Protein AF-A0A399IM50-F1 (afdb_monomer_lite)

Sequence (84 aa):
MRTLKYDLFPESYGSEGRFASREGTVADLIIDTGVLLNSDFDKVIPKLNILNKILLHGDYLRAGEWESFEITQKEYEELVRYLC

pLDDT: mean 78.97, std 12.5, range [48.0, 93.88]

Structure (mmCIF, N/CA/C/O backbone):
data_AF-A0A399IM50-F1
#
_entry.id   AF-A0A399IM50-F1
#
loop_
_atom_site.group_PDB
_atom_site.id
_atom_site.type_symbol
_atom_site.label_atom_id
_atom_site.label_alt_id
_atom_site.label_comp_id
_atom_site.label_asym_id
_atom_site.label_entity_id
_atom_site.label_seq_id
_atom_site.pdbx_PDB_ins_code
_atom_site.Cartn_x
_atom_site.Cartn_y
_atom_site.Cartn_z
_atom_site.occupancy
_atom_site.B_iso_or_equiv
_atom_site.auth_seq_id
_atom_site.auth_comp_id
_atom_site.auth_asym_id
_atom_site.auth_atom_id
_atom_site.pdbx_PDB_model_num
ATOM 1 N N . MET A 1 1 ? -3.930 11.205 3.375 1.00 77.62 1 MET A N 1
ATOM 2 C CA . MET A 1 1 ? -2.913 10.185 3.021 1.00 77.62 1 MET A CA 1
ATOM 3 C C . MET A 1 1 ? -1.567 10.866 2.773 1.00 77.62 1 MET A C 1
ATOM 5 O O . MET A 1 1 ? -1.564 11.928 2.161 1.00 77.62 1 MET A O 1
ATOM 9 N N . ARG A 1 2 ? -0.452 10.328 3.292 1.00 83.06 2 ARG A N 1
ATOM 10 C CA . ARG A 1 2 ? 0.894 10.927 3.145 1.00 83.06 2 ARG A CA 1
ATOM 11 C C . ARG A 1 2 ? 1.542 10.640 1.787 1.00 83.06 2 ARG A C 1
ATOM 13 O O . ARG A 1 2 ? 1.181 9.662 1.132 1.00 83.06 2 ARG A O 1
ATOM 20 N N . THR A 1 3 ? 2.536 11.452 1.440 1.00 86.38 3 THR A N 1
ATOM 21 C CA . THR A 1 3 ? 3.418 11.260 0.282 1.00 86.38 3 THR A CA 1
ATOM 22 C C . THR A 1 3 ? 4.703 10.552 0.706 1.00 86.38 3 THR A C 1
ATOM 24 O O . THR A 1 3 ? 5.198 10.761 1.813 1.00 86.38 3 THR A O 1
ATOM 27 N N . LEU A 1 4 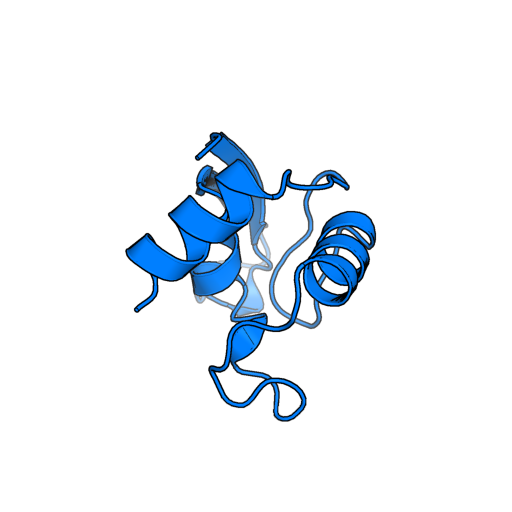? 5.228 9.710 -0.172 1.00 85.19 4 LEU A N 1
ATOM 28 C CA . LEU A 1 4 ? 6.368 8.832 0.025 1.00 85.19 4 LEU A CA 1
ATOM 29 C C . LEU A 1 4 ? 7.277 8.911 -1.194 1.00 85.19 4 LEU A C 1
ATOM 31 O O . LEU A 1 4 ? 6.806 9.119 -2.312 1.00 85.19 4 LEU A O 1
ATOM 35 N N . LYS A 1 5 ? 8.569 8.692 -0.967 1.00 84.00 5 LYS A N 1
ATOM 36 C CA . LYS A 1 5 ? 9.539 8.446 -2.031 1.00 84.00 5 LYS A CA 1
ATOM 37 C C . LYS A 1 5 ? 9.854 6.960 -2.061 1.00 84.00 5 LYS A C 1
ATOM 39 O O . LYS A 1 5 ? 10.113 6.379 -1.010 1.00 84.00 5 LYS A O 1
ATOM 44 N N . TYR A 1 6 ? 9.789 6.365 -3.240 1.00 83.44 6 TY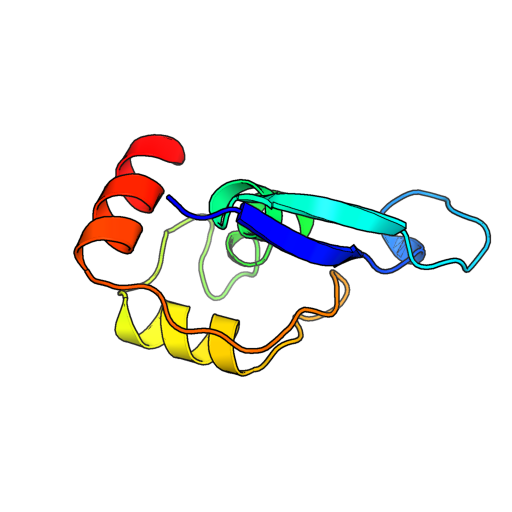R A N 1
ATOM 45 C CA . TYR A 1 6 ? 10.040 4.943 -3.440 1.00 83.44 6 TYR A CA 1
ATOM 46 C C . TYR A 1 6 ? 10.689 4.700 -4.796 1.00 83.44 6 TYR A C 1
ATOM 48 O O . TYR A 1 6 ? 10.499 5.473 -5.738 1.00 83.44 6 TYR A O 1
ATOM 56 N N . ASP A 1 7 ? 11.453 3.620 -4.883 1.00 79.06 7 ASP A N 1
ATOM 57 C CA . ASP A 1 7 ? 12.174 3.222 -6.081 1.00 79.06 7 ASP A CA 1
ATOM 58 C C . ASP A 1 7 ? 11.508 1.992 -6.691 1.00 79.06 7 ASP A C 1
ATOM 60 O O . ASP A 1 7 ? 11.289 0.984 -6.024 1.00 79.06 7 ASP A O 1
ATOM 64 N N . LEU A 1 8 ? 11.178 2.061 -7.978 1.00 74.44 8 LEU A N 1
ATOM 65 C CA . LEU A 1 8 ? 10.616 0.930 -8.716 1.00 74.44 8 LEU A CA 1
ATOM 66 C C . LEU A 1 8 ? 11.721 0.186 -9.465 1.00 74.44 8 LEU A C 1
ATOM 68 O O . LEU A 1 8 ? 12.601 0.815 -10.067 1.00 74.44 8 LEU A O 1
ATOM 72 N N . PHE A 1 9 ? 11.655 -1.149 -9.472 1.00 66.81 9 PHE A N 1
ATOM 73 C CA . PHE A 1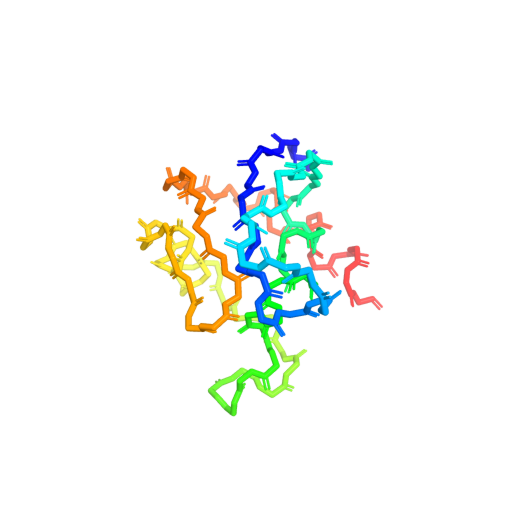 9 ? 12.613 -1.957 -10.226 1.00 66.81 9 PHE A CA 1
ATOM 74 C C . PHE A 1 9 ? 12.481 -1.705 -11.744 1.00 66.81 9 PHE A C 1
ATOM 76 O O . PHE A 1 9 ? 11.369 -1.604 -12.270 1.00 66.81 9 PHE A O 1
ATOM 83 N N . PRO A 1 10 ? 13.609 -1.645 -12.479 1.00 58.56 10 PRO A N 1
ATOM 84 C CA . PRO A 1 10 ? 13.639 -1.355 -13.917 1.00 58.56 10 PRO A CA 1
ATOM 85 C C . PRO A 1 10 ? 12.851 -2.344 -14.785 1.00 58.56 10 PRO A C 1
ATOM 87 O O . PRO A 1 10 ? 12.376 -1.978 -15.864 1.00 58.56 10 PRO A O 1
ATOM 90 N N . GLU A 1 11 ? 12.697 -3.585 -14.314 1.00 55.28 11 GLU A N 1
ATOM 91 C CA . GLU A 1 11 ? 11.989 -4.661 -15.019 1.00 55.28 11 GLU A CA 1
ATOM 92 C C . GLU A 1 11 ? 10.498 -4.354 -15.229 1.00 55.28 11 GLU A C 1
ATOM 94 O O . GLU A 1 11 ? 9.889 -4.879 -16.160 1.00 55.28 11 GLU A O 1
ATOM 99 N N . SER A 1 12 ? 9.926 -3.449 -14.430 1.00 51.16 12 SER A N 1
ATOM 100 C CA . SER A 1 12 ? 8.507 -3.097 -14.487 1.00 51.16 12 SER A CA 1
ATOM 101 C C . SER A 1 12 ? 8.153 -2.125 -15.621 1.00 51.16 12 SER A C 1
ATOM 103 O O . SER A 1 12 ? 6.970 -1.951 -15.902 1.00 51.16 12 SER A O 1
ATOM 105 N N . TYR A 1 13 ? 9.132 -1.488 -16.287 1.00 48.00 13 TYR A N 1
ATOM 106 C CA . TYR A 1 13 ? 8.846 -0.393 -17.235 1.00 48.00 13 TYR A CA 1
ATOM 107 C C . TYR A 1 13 ? 9.755 -0.282 -18.474 1.00 48.00 13 TYR A C 1
ATOM 109 O O . TYR A 1 13 ? 9.820 0.780 -19.092 1.00 48.00 13 TYR A O 1
ATOM 117 N N . GLY A 1 14 ? 10.458 -1.347 -18.876 1.00 48.62 14 GLY A N 1
ATOM 118 C CA . GLY A 1 14 ? 11.337 -1.299 -20.060 1.00 48.62 14 GLY A CA 1
ATOM 119 C C . GLY A 1 14 ? 12.505 -0.311 -19.923 1.00 48.62 14 GLY A C 1
ATOM 120 O O . GLY A 1 14 ? 13.112 0.073 -20.921 1.00 48.62 14 GLY A O 1
ATOM 121 N N . SER A 1 15 ? 12.812 0.104 -18.691 1.00 49.44 15 SER A N 1
ATOM 122 C CA . SER A 1 15 ? 13.940 0.974 -18.377 1.00 49.44 15 SER A CA 1
ATOM 123 C C . SER A 1 15 ? 15.222 0.160 -18.425 1.00 49.44 15 SER A C 1
ATOM 125 O O . SER A 1 15 ? 15.295 -0.926 -17.857 1.00 49.44 15 SER A O 1
ATOM 127 N N . GLU A 1 16 ? 16.243 0.706 -19.080 1.00 54.22 16 GLU A N 1
ATOM 128 C CA . GLU A 1 16 ? 17.582 0.139 -19.270 1.00 54.22 16 GLU A CA 1
ATOM 129 C C . GLU A 1 16 ? 18.348 -0.072 -17.939 1.00 54.22 16 GLU A C 1
ATOM 131 O O . GLU A 1 16 ? 19.363 0.569 -17.672 1.00 54.22 16 GLU A O 1
ATOM 136 N N . GLY A 1 17 ? 17.850 -0.943 -17.057 1.00 56.66 17 GLY A N 1
ATOM 137 C CA . GLY A 1 17 ? 18.517 -1.365 -15.824 1.00 56.66 17 GLY A CA 1
ATOM 138 C C . GLY A 1 17 ? 18.623 -0.308 -14.717 1.00 56.66 17 GLY A C 1
ATOM 139 O O . GLY A 1 17 ? 19.433 -0.485 -13.812 1.00 56.66 17 GLY A O 1
ATOM 140 N N . ARG A 1 18 ? 17.842 0.783 -14.755 1.00 56.53 18 ARG A N 1
ATOM 141 C CA . ARG A 1 18 ? 17.854 1.837 -13.718 1.00 56.53 18 ARG A CA 1
ATOM 142 C C . ARG A 1 18 ? 16.565 1.869 -12.900 1.00 56.53 18 ARG A C 1
ATOM 144 O O . ARG A 1 18 ? 15.479 1.875 -13.475 1.00 56.53 18 ARG A O 1
ATOM 151 N N . PHE A 1 19 ? 16.709 1.951 -11.578 1.00 65.06 19 PHE A N 1
ATOM 152 C CA . PHE A 1 19 ? 15.605 2.229 -10.661 1.00 65.06 19 PHE A CA 1
ATOM 153 C C . PHE A 1 19 ? 14.917 3.543 -11.039 1.00 65.06 19 PHE A C 1
ATOM 155 O O . PHE A 1 19 ? 15.584 4.542 -11.327 1.00 65.06 19 PHE A O 1
ATOM 162 N N . ALA A 1 20 ? 13.587 3.533 -11.069 1.00 71.00 20 ALA A N 1
ATOM 163 C CA . ALA A 1 20 ? 12.793 4.732 -11.288 1.00 71.00 20 ALA A CA 1
ATOM 164 C C . ALA A 1 20 ? 12.310 5.259 -9.935 1.00 71.00 20 ALA A C 1
ATOM 166 O O . ALA A 1 20 ? 11.372 4.709 -9.359 1.00 71.00 20 ALA A O 1
ATOM 167 N N . SER A 1 21 ? 12.944 6.325 -9.445 1.00 77.12 21 SER A N 1
ATOM 168 C CA . SER A 1 21 ? 12.506 7.010 -8.229 1.00 77.12 21 SER A CA 1
ATOM 169 C C . SER A 1 21 ? 11.209 7.769 -8.490 1.00 77.12 21 SER A C 1
ATOM 171 O O . SER A 1 21 ? 11.144 8.631 -9.374 1.00 77.12 21 SER A O 1
ATOM 173 N N . ARG A 1 22 ? 10.173 7.468 -7.709 1.00 81.94 22 ARG A N 1
ATOM 174 C CA . ARG A 1 22 ? 8.883 8.158 -7.724 1.00 81.94 22 ARG A CA 1
ATOM 175 C C . ARG A 1 22 ? 8.595 8.816 -6.386 1.00 81.94 22 ARG A C 1
ATOM 177 O O . ARG A 1 22 ? 9.075 8.400 -5.336 1.00 81.94 22 ARG A O 1
ATOM 184 N N . GLU A 1 23 ? 7.785 9.864 -6.456 1.00 86.25 23 GLU A N 1
ATOM 185 C CA . GLU A 1 23 ? 7.163 10.498 -5.303 1.00 86.25 23 GLU A CA 1
ATOM 186 C C . GLU A 1 23 ? 5.647 10.382 -5.481 1.00 86.25 23 GLU A C 1
ATOM 188 O O . GLU A 1 23 ? 5.105 10.842 -6.486 1.00 86.25 23 GLU A O 1
ATOM 193 N N . GLY A 1 24 ? 4.975 9.722 -4.542 1.00 86.56 24 GLY A N 1
ATOM 194 C CA . GLY A 1 24 ? 3.556 9.385 -4.647 1.00 86.56 24 GLY A CA 1
ATOM 195 C C . GLY A 1 24 ? 2.946 9.053 -3.292 1.00 86.56 24 GLY A C 1
ATOM 196 O O . GLY A 1 24 ? 3.627 9.046 -2.271 1.00 86.56 24 GLY A O 1
ATOM 197 N N . THR A 1 25 ? 1.644 8.814 -3.243 1.00 90.56 25 THR A N 1
ATOM 198 C CA . THR A 1 25 ? 0.959 8.411 -2.011 1.00 90.56 25 THR A CA 1
ATOM 199 C C . THR A 1 25 ? 1.149 6.922 -1.710 1.00 90.56 25 THR A C 1
ATOM 201 O O . THR A 1 25 ? 1.657 6.157 -2.527 1.00 90.56 25 THR A O 1
ATOM 204 N N . VAL A 1 26 ? 0.693 6.477 -0.535 1.00 87.62 26 VAL A N 1
ATOM 205 C CA . VAL A 1 26 ? 0.630 5.040 -0.197 1.00 87.62 26 VAL A CA 1
ATOM 206 C C . VAL A 1 26 ? -0.180 4.260 -1.244 1.00 87.62 26 VAL A C 1
ATOM 208 O O . VAL A 1 26 ? 0.158 3.122 -1.556 1.00 87.62 26 VAL A O 1
ATOM 211 N N . ALA A 1 27 ? -1.231 4.869 -1.803 1.00 87.50 27 ALA A N 1
ATOM 212 C CA . ALA A 1 27 ? -2.031 4.253 -2.855 1.00 87.50 27 ALA A CA 1
ATOM 213 C C . ALA A 1 27 ? -1.240 4.097 -4.159 1.00 87.50 27 ALA A C 1
ATOM 215 O O . ALA A 1 27 ? -1.279 3.023 -4.755 1.00 87.50 27 ALA A O 1
ATOM 216 N N . ASP A 1 28 ? -0.494 5.130 -4.561 1.00 86.94 28 ASP A N 1
ATOM 217 C CA . ASP A 1 28 ? 0.362 5.079 -5.752 1.00 86.94 28 ASP A CA 1
ATOM 218 C C . ASP A 1 28 ? 1.425 3.992 -5.609 1.00 86.94 28 ASP A C 1
ATOM 220 O O . ASP A 1 28 ? 1.589 3.181 -6.514 1.00 86.94 28 ASP A O 1
ATOM 224 N N . LEU A 1 29 ? 2.060 3.892 -4.435 1.00 86.62 29 LEU A N 1
ATOM 225 C CA . LEU A 1 29 ? 2.998 2.814 -4.128 1.00 86.62 29 LEU A CA 1
ATOM 226 C C . LEU A 1 29 ? 2.335 1.443 -4.279 1.00 86.62 29 LEU A C 1
ATOM 228 O O . LEU A 1 29 ? 2.892 0.565 -4.925 1.00 86.62 29 LEU A O 1
ATOM 232 N N . ILE A 1 30 ? 1.137 1.248 -3.726 1.00 85.31 30 ILE A N 1
ATOM 233 C CA . ILE A 1 30 ? 0.411 -0.029 -3.801 1.00 85.31 30 ILE A CA 1
ATOM 234 C C . ILE A 1 30 ? 0.050 -0.408 -5.246 1.00 85.31 30 ILE A C 1
ATOM 236 O O . ILE A 1 30 ? 0.142 -1.582 -5.613 1.00 85.31 30 ILE A O 1
ATOM 240 N N . ILE A 1 31 ? -0.358 0.570 -6.056 1.00 83.19 31 ILE A N 1
ATOM 241 C CA . ILE A 1 31 ? -0.704 0.377 -7.468 1.00 83.19 31 ILE A CA 1
ATOM 242 C C . ILE A 1 31 ? 0.555 0.077 -8.283 1.00 83.19 31 ILE A C 1
ATOM 244 O O . ILE A 1 31 ? 0.592 -0.927 -8.993 1.00 83.19 31 ILE A O 1
ATOM 248 N N . ASP A 1 32 ? 1.587 0.911 -8.149 1.00 80.88 32 ASP A N 1
ATOM 249 C CA . ASP A 1 32 ? 2.842 0.804 -8.895 1.00 80.88 32 ASP A CA 1
ATOM 250 C C . ASP A 1 32 ? 3.592 -0.490 -8.559 1.00 80.88 32 ASP A C 1
ATOM 252 O O . ASP A 1 32 ? 4.157 -1.129 -9.445 1.00 80.88 32 ASP A O 1
ATOM 256 N N . THR A 1 33 ? 3.570 -0.901 -7.288 1.00 78.62 33 THR A N 1
ATOM 257 C CA . THR A 1 33 ? 4.214 -2.143 -6.838 1.00 78.62 33 THR A CA 1
ATOM 258 C C . THR A 1 33 ? 3.354 -3.384 -7.085 1.00 78.62 33 THR A C 1
ATOM 260 O O . THR A 1 33 ? 3.813 -4.512 -6.920 1.00 78.62 33 THR A O 1
ATOM 263 N N . GLY A 1 34 ? 2.077 -3.219 -7.440 1.00 78.38 34 GLY A N 1
ATOM 264 C CA . GLY A 1 34 ? 1.162 -4.343 -7.615 1.00 78.38 34 GLY A CA 1
ATOM 265 C C . GLY A 1 34 ? 1.037 -5.230 -6.371 1.00 78.38 34 GLY A C 1
ATOM 266 O O . GLY A 1 34 ? 0.715 -6.410 -6.493 1.00 78.38 34 GLY A O 1
ATOM 267 N N . VAL A 1 35 ? 1.279 -4.693 -5.171 1.00 81.38 35 VAL A N 1
ATOM 268 C CA . VAL A 1 35 ? 1.353 -5.473 -3.923 1.00 81.38 35 VAL A CA 1
ATOM 269 C C . VAL A 1 35 ? 0.063 -6.236 -3.606 1.00 81.38 35 VAL A C 1
ATOM 271 O O . VAL A 1 35 ? 0.092 -7.304 -3.001 1.00 81.38 35 VAL A O 1
ATOM 274 N N . LEU A 1 36 ? -1.078 -5.723 -4.073 1.00 79.12 36 LEU A N 1
ATOM 275 C CA . LEU A 1 36 ? -2.390 -6.364 -3.935 1.00 79.12 36 LEU A CA 1
ATOM 276 C C . LEU A 1 36 ? -2.737 -7.313 -5.094 1.00 79.12 36 LEU A C 1
ATOM 278 O O . LEU A 1 36 ? -3.764 -7.982 -5.040 1.00 79.12 36 LEU A O 1
ATOM 282 N N . LEU A 1 37 ? -1.925 -7.366 -6.156 1.00 70.69 37 LEU A N 1
ATOM 283 C CA . LEU A 1 37 ? -2.162 -8.221 -7.326 1.00 70.69 37 LEU A CA 1
ATOM 284 C C . LEU A 1 37 ? -1.696 -9.664 -7.113 1.00 70.69 37 LEU A C 1
ATOM 286 O O . LEU A 1 37 ? -2.084 -10.538 -7.886 1.00 70.69 37 LEU A O 1
ATOM 290 N N . ASN A 1 38 ? -0.863 -9.922 -6.103 1.00 69.12 38 ASN A N 1
ATOM 291 C CA . ASN A 1 38 ? -0.448 -11.281 -5.782 1.00 69.12 38 ASN A CA 1
ATOM 292 C C . ASN A 1 38 ? -1.658 -12.120 -5.326 1.00 69.12 38 ASN A C 1
ATOM 294 O O . ASN A 1 38 ? -2.601 -11.608 -4.718 1.00 69.12 38 ASN A O 1
ATOM 298 N N . SER A 1 39 ? -1.604 -13.422 -5.603 1.00 59.59 39 SER A N 1
ATOM 299 C CA . SER A 1 39 ? -2.647 -14.412 -5.303 1.00 59.59 39 SER A CA 1
ATOM 300 C C . SER A 1 39 ? -3.059 -14.424 -3.827 1.00 59.59 39 SER A C 1
ATOM 302 O O . SER A 1 39 ? -4.188 -14.782 -3.512 1.00 59.59 39 SER A O 1
ATOM 304 N N . ASP A 1 40 ? -2.161 -14.017 -2.924 1.00 71.19 40 ASP A N 1
ATOM 305 C CA . ASP A 1 40 ? -2.434 -13.887 -1.487 1.00 71.19 40 ASP A CA 1
ATOM 306 C C . ASP A 1 40 ? -3.481 -12.812 -1.151 1.00 71.19 40 ASP A C 1
ATOM 308 O O . ASP A 1 40 ? -4.131 -12.890 -0.106 1.00 71.19 40 ASP A O 1
ATOM 312 N N . PHE A 1 41 ? -3.647 -11.809 -2.018 1.00 77.50 41 PHE A N 1
ATOM 313 C CA . PHE A 1 41 ? -4.560 -10.686 -1.803 1.00 77.50 41 PHE A CA 1
ATOM 314 C C . PHE A 1 41 ? -5.687 -10.614 -2.836 1.00 77.50 41 PHE A C 1
ATOM 316 O O . PHE A 1 41 ? -6.746 -10.105 -2.494 1.00 77.50 41 PHE A O 1
ATOM 323 N N . ASP A 1 42 ? -5.510 -11.129 -4.058 1.00 79.56 42 ASP A N 1
ATOM 324 C CA . ASP A 1 42 ? -6.546 -11.168 -5.113 1.00 79.56 42 ASP A CA 1
ATOM 325 C C . ASP A 1 42 ? -7.262 -9.812 -5.311 1.00 79.56 42 ASP A C 1
ATOM 327 O O . ASP A 1 42 ? -8.484 -9.717 -5.370 1.00 79.56 42 ASP A O 1
ATOM 331 N N . LYS A 1 43 ? -6.494 -8.714 -5.365 1.00 76.56 43 LYS A N 1
ATOM 332 C CA . LYS A 1 43 ? -6.990 -7.321 -5.451 1.00 76.56 43 LYS A CA 1
ATOM 333 C C . LYS A 1 43 ? -7.812 -6.849 -4.243 1.00 76.56 43 LYS A C 1
ATOM 335 O O . LYS A 1 43 ? -8.413 -5.777 -4.296 1.00 76.56 43 LYS A O 1
ATOM 340 N N . VAL A 1 44 ? -7.819 -7.595 -3.143 1.00 84.31 44 VAL A N 1
ATOM 341 C CA . VAL A 1 44 ? -8.450 -7.209 -1.879 1.00 84.31 44 VAL A CA 1
ATOM 342 C C . VAL A 1 44 ? -7.432 -6.508 -0.990 1.00 84.31 44 VAL A C 1
ATOM 344 O O . VAL A 1 44 ? -6.323 -6.990 -0.775 1.00 84.31 44 VAL A O 1
ATOM 347 N N . ILE A 1 45 ? -7.831 -5.374 -0.416 1.00 85.56 45 ILE A N 1
ATOM 348 C CA . ILE A 1 45 ? -7.011 -4.659 0.562 1.00 85.56 45 ILE A CA 1
ATOM 349 C C . ILE A 1 45 ? -6.990 -5.482 1.863 1.00 85.56 45 ILE A C 1
ATOM 351 O O . ILE A 1 45 ? -8.047 -5.684 2.474 1.00 85.56 45 ILE A O 1
ATOM 355 N N . PRO A 1 46 ? -5.825 -5.979 2.316 1.00 87.50 46 PRO A N 1
ATOM 356 C CA . PRO A 1 46 ? -5.745 -6.757 3.539 1.00 87.50 46 PRO A CA 1
ATOM 357 C C . PRO A 1 46 ? -5.957 -5.871 4.764 1.00 87.50 46 PRO A C 1
ATOM 359 O O . PRO A 1 46 ? -5.791 -4.655 4.721 1.00 87.50 46 PRO A O 1
ATOM 362 N N . LYS A 1 47 ? -6.257 -6.498 5.905 1.00 90.81 47 LYS A N 1
ATOM 363 C CA . LYS A 1 47 ? -6.396 -5.791 7.187 1.00 90.81 47 LYS A CA 1
ATOM 364 C C . LYS A 1 47 ? -5.147 -4.961 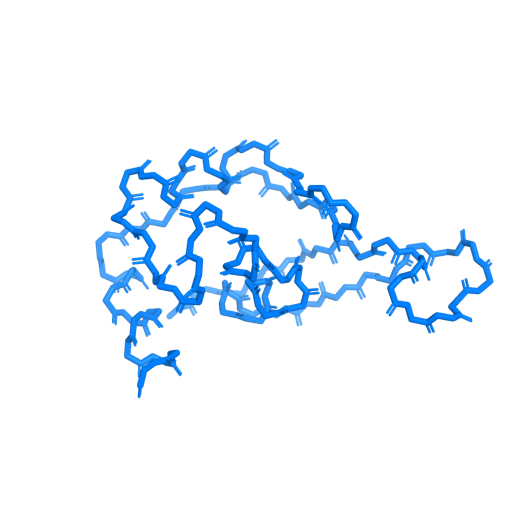7.499 1.00 90.81 47 LYS A C 1
ATOM 366 O O . LYS A 1 47 ? -4.033 -5.418 7.247 1.00 90.81 47 LYS A O 1
ATOM 371 N N . LEU A 1 48 ? -5.338 -3.827 8.177 1.00 91.06 48 LEU A N 1
ATOM 372 C CA . LEU A 1 48 ? -4.279 -2.887 8.571 1.00 91.06 48 LEU A CA 1
ATOM 373 C C . LEU A 1 48 ? -3.004 -3.561 9.104 1.00 91.06 48 LEU A C 1
ATOM 375 O O . LEU A 1 48 ? -1.919 -3.272 8.621 1.00 91.06 48 LEU A O 1
ATOM 379 N N . ASN A 1 49 ? -3.118 -4.503 10.046 1.00 90.50 49 ASN A N 1
ATOM 380 C CA . ASN A 1 49 ? -1.943 -5.181 10.611 1.00 90.50 49 ASN A CA 1
ATOM 381 C C . ASN A 1 49 ? -1.138 -5.978 9.576 1.00 90.50 49 ASN A C 1
ATOM 383 O O . ASN A 1 49 ? 0.075 -6.102 9.707 1.00 90.50 49 ASN A O 1
ATOM 387 N N . ILE A 1 50 ? -1.804 -6.570 8.585 1.00 88.94 50 ILE A N 1
ATOM 388 C CA . ILE A 1 50 ? -1.133 -7.305 7.509 1.00 88.94 50 ILE A CA 1
ATOM 389 C C . ILE A 1 50 ? -0.494 -6.305 6.551 1.00 88.94 50 ILE A C 1
ATOM 391 O O . ILE A 1 50 ? 0.669 -6.469 6.202 1.00 88.94 50 ILE A O 1
ATOM 395 N N . LEU A 1 51 ? -1.215 -5.239 6.200 1.00 88.94 51 LEU A N 1
ATOM 396 C CA . LEU A 1 51 ? -0.682 -4.187 5.347 1.00 88.94 51 LEU A CA 1
ATOM 397 C C . LEU A 1 51 ? 0.565 -3.535 5.966 1.00 88.94 51 LEU A C 1
ATOM 399 O O . LEU A 1 51 ? 1.591 -3.462 5.306 1.00 88.94 51 LEU A O 1
ATOM 403 N N . ASN A 1 52 ? 0.535 -3.170 7.251 1.00 90.75 52 ASN A N 1
ATOM 404 C CA . ASN A 1 52 ? 1.697 -2.607 7.948 1.00 90.75 52 ASN A CA 1
ATOM 405 C C . ASN A 1 52 ? 2.886 -3.570 7.987 1.00 90.75 52 ASN A C 1
ATOM 407 O O . ASN A 1 52 ? 4.015 -3.119 7.855 1.00 90.75 52 ASN A O 1
ATOM 411 N N . LYS A 1 53 ? 2.669 -4.888 8.094 1.00 89.44 53 LYS A N 1
ATOM 412 C CA . LYS A 1 53 ? 3.774 -5.859 7.991 1.00 89.44 53 LYS A CA 1
ATOM 413 C C . LYS A 1 53 ? 4.461 -5.817 6.628 1.00 89.44 53 LYS A C 1
ATOM 415 O O . LYS A 1 53 ? 5.676 -5.951 6.573 1.00 89.44 53 LYS A O 1
AT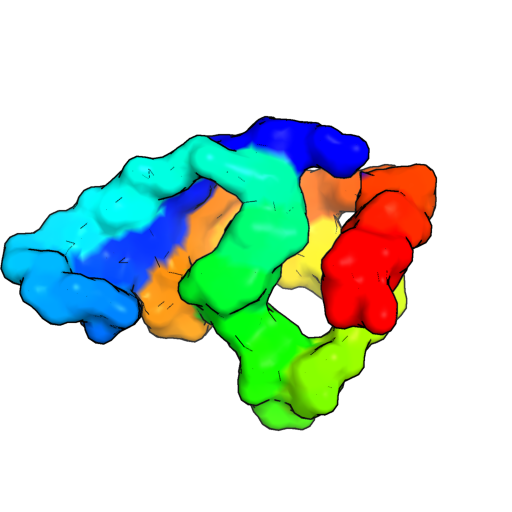OM 420 N N . ILE A 1 54 ? 3.696 -5.633 5.553 1.00 86.81 54 ILE A N 1
ATOM 421 C CA . ILE A 1 54 ? 4.241 -5.518 4.196 1.00 86.81 54 ILE A CA 1
ATOM 422 C C . ILE A 1 54 ? 4.991 -4.194 4.046 1.00 86.81 54 ILE A C 1
ATOM 424 O O . ILE A 1 54 ? 6.128 -4.171 3.595 1.00 86.81 54 ILE A O 1
ATOM 428 N N . LEU A 1 55 ? 4.381 -3.093 4.485 1.00 88.44 55 LEU A N 1
ATOM 429 C CA . LEU A 1 55 ? 4.970 -1.757 4.387 1.00 88.44 55 LEU A CA 1
ATOM 430 C C . LEU A 1 55 ? 6.251 -1.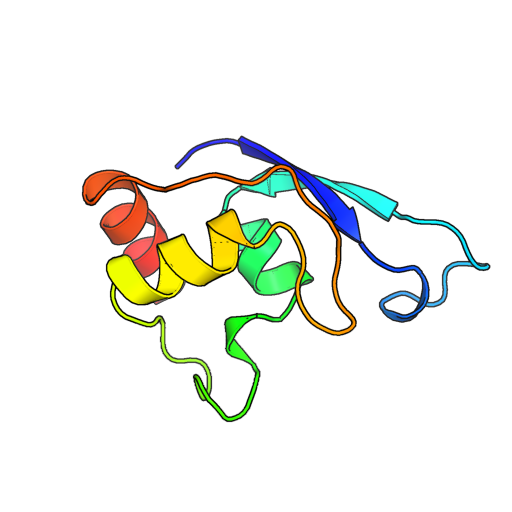618 5.224 1.00 88.44 55 LEU A C 1
ATOM 432 O O . LEU A 1 55 ? 7.184 -0.944 4.798 1.00 88.44 55 LEU A O 1
ATOM 436 N N . LEU A 1 56 ? 6.324 -2.300 6.370 1.00 88.50 56 LEU A N 1
ATOM 437 C CA . LEU A 1 56 ? 7.523 -2.390 7.203 1.00 88.50 56 LEU A CA 1
ATOM 438 C C . LEU A 1 56 ? 8.630 -3.244 6.585 1.00 88.50 56 LEU A C 1
ATOM 440 O O . LEU A 1 56 ? 9.795 -3.026 6.913 1.00 88.50 56 LEU A O 1
ATOM 444 N N . HIS A 1 57 ? 8.294 -4.202 5.719 1.00 84.75 57 HIS A N 1
ATOM 445 C CA . HIS A 1 57 ? 9.299 -5.022 5.043 1.00 84.75 57 HIS A CA 1
ATOM 446 C C . HIS A 1 57 ? 10.194 -4.170 4.131 1.00 84.75 57 HIS A C 1
ATOM 448 O O . HIS A 1 57 ? 11.372 -4.476 3.990 1.00 84.75 57 HIS A O 1
ATOM 454 N N . GLY A 1 58 ? 9.660 -3.071 3.579 1.00 73.12 58 GLY A N 1
ATOM 455 C CA . GLY A 1 58 ? 10.425 -2.106 2.776 1.00 73.12 58 GLY A CA 1
ATOM 456 C C . GLY A 1 58 ? 10.748 -2.577 1.354 1.00 73.12 58 GLY A C 1
ATOM 457 O O . GLY A 1 58 ? 11.381 -1.854 0.593 1.00 73.12 58 GLY A O 1
ATOM 458 N N . ASP A 1 59 ? 10.304 -3.775 0.980 1.00 68.50 59 ASP A N 1
ATOM 459 C CA . ASP A 1 59 ? 10.443 -4.332 -0.362 1.00 68.50 59 ASP A CA 1
ATOM 460 C C . ASP A 1 59 ? 9.251 -5.244 -0.663 1.00 68.50 59 ASP A C 1
ATOM 462 O O . ASP A 1 59 ? 8.690 -5.885 0.237 1.00 68.50 59 ASP A O 1
ATOM 466 N N . TYR A 1 60 ? 8.872 -5.308 -1.937 1.00 70.12 60 TYR A N 1
ATOM 467 C CA . TYR A 1 60 ? 7.931 -6.308 -2.417 1.00 70.12 60 TYR A CA 1
ATOM 468 C C . TYR A 1 60 ? 8.359 -6.879 -3.762 1.00 70.12 60 TYR A C 1
ATOM 470 O O . TYR A 1 60 ? 8.739 -6.154 -4.690 1.00 70.12 60 TYR A O 1
ATOM 478 N N . LEU A 1 61 ? 8.247 -8.208 -3.846 1.00 59.34 61 LEU A N 1
ATOM 479 C CA . LEU A 1 61 ? 8.637 -9.051 -4.971 1.00 59.34 61 LEU A CA 1
ATOM 480 C C . LEU A 1 61 ? 8.388 -8.376 -6.328 1.00 59.34 61 LEU A C 1
ATOM 482 O O . LEU A 1 61 ? 7.248 -8.125 -6.711 1.00 59.34 61 LEU A O 1
ATOM 486 N N . ARG A 1 62 ? 9.483 -8.174 -7.075 1.00 56.28 62 ARG A N 1
ATOM 487 C CA . ARG A 1 62 ? 9.529 -7.664 -8.459 1.00 56.28 62 ARG A CA 1
ATOM 488 C C . ARG A 1 62 ? 9.087 -6.211 -8.665 1.00 56.28 62 ARG A C 1
ATOM 490 O O . ARG A 1 62 ? 8.950 -5.819 -9.820 1.00 56.28 62 ARG A O 1
ATOM 497 N N . ALA A 1 63 ? 8.863 -5.418 -7.615 1.00 59.28 63 ALA A N 1
ATOM 498 C CA . ALA A 1 63 ? 8.084 -4.195 -7.793 1.00 59.28 63 ALA A CA 1
ATOM 499 C C . ALA A 1 63 ? 8.680 -2.909 -7.206 1.00 59.28 63 ALA A C 1
ATOM 501 O O . ALA A 1 63 ? 8.489 -1.854 -7.804 1.00 59.28 63 ALA A O 1
ATOM 502 N N . GLY A 1 64 ? 9.480 -2.965 -6.143 1.00 65.19 64 GLY A N 1
ATOM 503 C CA . GLY A 1 64 ? 10.249 -1.799 -5.701 1.00 65.19 64 GLY A CA 1
ATOM 504 C C . GLY A 1 64 ? 10.814 -1.918 -4.292 1.00 65.19 64 GLY A C 1
ATOM 505 O O . GLY A 1 64 ? 10.422 -2.811 -3.543 1.00 65.19 64 GLY A O 1
ATOM 506 N N . GLU A 1 65 ? 11.707 -0.991 -3.956 1.00 77.31 65 GLU A N 1
ATOM 507 C CA . GLU A 1 65 ? 12.221 -0.747 -2.605 1.00 77.31 65 GLU A CA 1
ATOM 508 C C . GLU A 1 65 ? 11.661 0.591 -2.091 1.00 77.31 65 GLU A C 1
ATOM 510 O O . GLU A 1 65 ? 11.511 1.562 -2.841 1.00 77.31 65 GLU A O 1
ATOM 515 N N . TRP A 1 66 ? 11.329 0.660 -0.806 1.00 85.19 66 TRP A N 1
ATOM 516 C CA . TRP A 1 66 ? 10.884 1.886 -0.145 1.00 85.19 66 TRP A CA 1
ATOM 517 C C . TRP A 1 66 ? 11.336 1.925 1.314 1.00 85.19 66 TRP A C 1
ATOM 519 O O . TRP A 1 66 ? 11.680 0.912 1.920 1.00 85.19 66 TRP A O 1
ATOM 529 N N . GLU A 1 67 ? 11.312 3.114 1.911 1.00 83.69 67 GLU A N 1
ATOM 530 C CA . GLU A 1 67 ? 11.604 3.263 3.337 1.00 83.69 67 GLU A CA 1
ATOM 531 C C . GLU A 1 67 ? 10.515 2.587 4.178 1.00 83.69 67 GLU A C 1
ATOM 533 O O . GLU A 1 67 ? 9.345 2.921 4.039 1.00 83.69 67 GLU A O 1
ATOM 538 N N . SER A 1 68 ? 10.871 1.660 5.068 1.00 88.19 68 SER A N 1
ATOM 539 C CA . SER A 1 68 ? 9.909 0.971 5.935 1.00 88.19 68 SER A CA 1
ATOM 540 C C . SER A 1 68 ? 9.033 1.944 6.736 1.00 88.19 68 SER A C 1
ATOM 542 O O . SER A 1 68 ? 9.539 2.779 7.486 1.00 88.19 68 SER A O 1
ATOM 544 N N . PHE A 1 69 ? 7.708 1.793 6.649 1.00 89.25 69 PHE A N 1
ATOM 545 C CA . PHE A 1 69 ? 6.762 2.633 7.390 1.00 89.25 69 PHE A CA 1
ATOM 546 C C . PHE A 1 69 ? 5.502 1.881 7.829 1.00 89.25 69 PHE A C 1
ATOM 548 O O . PHE A 1 69 ? 5.133 0.853 7.272 1.00 89.25 69 PHE A O 1
ATOM 555 N N . GLU A 1 70 ? 4.779 2.461 8.788 1.00 92.00 70 GLU A N 1
ATOM 556 C CA . GLU A 1 70 ? 3.447 2.010 9.207 1.00 92.00 70 GLU A CA 1
ATOM 557 C C . GLU A 1 70 ? 2.421 3.108 8.981 1.00 92.00 70 GLU A C 1
ATOM 559 O O . GLU A 1 70 ? 2.700 4.280 9.250 1.00 92.00 70 GLU A O 1
ATOM 564 N N . ILE A 1 71 ? 1.240 2.749 8.485 1.00 91.81 71 ILE A N 1
ATOM 565 C CA . ILE A 1 71 ? 0.107 3.668 8.367 1.00 91.81 71 ILE A CA 1
ATOM 566 C C . ILE A 1 71 ? -0.820 3.543 9.576 1.00 91.81 71 ILE A C 1
ATOM 568 O O . ILE A 1 71 ? -0.971 2.481 10.188 1.00 91.81 71 ILE A O 1
ATOM 572 N N . THR A 1 72 ? -1.458 4.654 9.919 1.00 93.88 72 THR A N 1
ATOM 573 C CA . THR A 1 72 ? -2.481 4.718 10.966 1.00 93.88 72 THR A CA 1
ATOM 574 C C . THR A 1 72 ? -3.828 4.173 10.478 1.00 93.88 72 THR A C 1
ATOM 576 O O . THR A 1 72 ? -4.079 4.078 9.278 1.00 93.88 72 THR A O 1
ATOM 579 N N . GLN A 1 73 ? -4.751 3.886 11.406 1.00 93.44 73 GLN A N 1
ATOM 580 C CA . GLN A 1 73 ? -6.131 3.504 11.062 1.00 93.44 73 GLN A CA 1
ATOM 581 C C . GLN A 1 73 ? -6.811 4.540 10.155 1.00 93.44 73 GLN A C 1
ATOM 583 O O . GLN A 1 73 ? -7.483 4.172 9.198 1.00 93.44 73 GLN A O 1
ATOM 588 N N . LYS A 1 74 ? -6.584 5.831 10.415 1.00 92.94 74 LYS A N 1
ATOM 589 C CA . LYS A 1 74 ? -7.134 6.916 9.601 1.00 92.94 74 LYS A CA 1
ATOM 590 C C . LYS A 1 74 ? -6.598 6.878 8.168 1.00 92.94 74 LYS A C 1
ATOM 592 O O . LYS A 1 74 ? -7.368 6.989 7.222 1.00 92.94 74 LYS A O 1
ATOM 597 N N . GLU A 1 75 ? -5.289 6.705 8.003 1.00 90.75 75 GLU A N 1
ATOM 598 C CA . GLU A 1 75 ? -4.675 6.592 6.675 1.00 90.75 75 GLU A CA 1
ATOM 599 C C . GLU A 1 75 ? -5.133 5.334 5.935 1.00 90.75 75 GLU A C 1
ATOM 601 O O . GLU A 1 75 ? -5.312 5.374 4.722 1.00 90.75 75 GLU A O 1
ATOM 606 N N . TYR A 1 76 ? -5.372 4.240 6.657 1.00 91.25 76 TYR A N 1
ATOM 607 C CA . TYR A 1 76 ? -5.950 3.023 6.097 1.00 91.25 76 TYR A CA 1
ATOM 608 C C . TYR A 1 76 ? -7.373 3.243 5.577 1.00 91.25 76 TYR A C 1
ATOM 610 O O . TYR A 1 76 ? -7.698 2.813 4.476 1.00 91.25 76 TYR A O 1
ATOM 618 N N . GLU A 1 77 ? -8.225 3.945 6.323 1.00 91.94 77 GLU A N 1
ATOM 619 C CA . GLU A 1 77 ? -9.575 4.284 5.860 1.00 91.94 77 GLU A CA 1
ATOM 620 C C . GLU A 1 77 ? -9.549 5.206 4.634 1.00 91.94 77 GLU A C 1
ATOM 622 O O . GLU A 1 77 ? -10.347 5.030 3.711 1.00 91.94 77 GLU A O 1
ATOM 627 N N . GLU A 1 78 ? -8.620 6.165 4.593 1.00 92.00 78 GLU A N 1
ATOM 628 C CA . GLU A 1 78 ? -8.384 6.988 3.402 1.00 92.00 78 GLU A CA 1
ATOM 629 C C . GLU A 1 78 ? -7.912 6.145 2.210 1.00 92.00 78 GLU A C 1
ATOM 631 O O . GLU A 1 78 ? -8.362 6.376 1.091 1.00 92.00 78 GLU A O 1
ATOM 636 N N . LEU A 1 79 ? -7.043 5.157 2.442 1.00 89.50 79 LEU A N 1
ATOM 637 C CA . LEU A 1 79 ? -6.544 4.242 1.414 1.00 89.50 79 LEU A CA 1
ATOM 638 C C . LEU A 1 79 ? -7.663 3.385 0.828 1.00 89.50 79 LEU A C 1
ATOM 640 O O . LEU A 1 79 ? -7.805 3.312 -0.390 1.00 89.50 79 LEU A O 1
ATOM 644 N N . VAL A 1 80 ? -8.481 2.779 1.688 1.00 88.31 80 VAL A N 1
ATOM 645 C CA . VAL A 1 80 ? -9.627 1.968 1.264 1.00 88.31 80 VAL A CA 1
ATOM 646 C C . VAL A 1 80 ? -10.600 2.806 0.439 1.00 88.31 80 VAL A C 1
ATOM 648 O O . VAL A 1 80 ? -11.040 2.355 -0.607 1.00 88.31 80 VAL A O 1
ATOM 651 N N . ARG A 1 81 ? -10.886 4.045 0.853 1.00 88.81 81 ARG A N 1
ATOM 652 C CA . ARG A 1 81 ? -11.747 4.970 0.094 1.00 88.81 81 ARG A CA 1
ATOM 653 C C . ARG A 1 81 ? -11.178 5.409 -1.251 1.00 88.81 81 ARG A C 1
ATOM 655 O O . ARG A 1 81 ? -11.941 5.854 -2.096 1.00 88.81 81 ARG A O 1
ATOM 662 N N . TYR A 1 82 ? -9.859 5.399 -1.403 1.00 88.25 82 TYR A N 1
ATOM 663 C CA . TYR A 1 82 ? -9.212 5.804 -2.646 1.00 88.25 82 TYR A CA 1
ATOM 664 C C . TYR A 1 82 ? -9.168 4.656 -3.663 1.00 88.25 82 TYR A C 1
ATOM 666 O O . TYR A 1 82 ? -9.280 4.892 -4.862 1.00 88.25 82 TYR A O 1
ATOM 674 N N . LEU A 1 83 ? -8.996 3.420 -3.184 1.00 82.56 83 LEU A N 1
ATOM 675 C CA . LEU A 1 83 ? -8.846 2.222 -4.017 1.00 82.56 83 LEU A CA 1
ATOM 676 C C . LEU A 1 83 ? -10.164 1.462 -4.285 1.00 82.56 83 LEU A C 1
ATOM 678 O O . LEU A 1 83 ? -10.171 0.587 -5.151 1.00 82.56 83 LEU A O 1
ATOM 682 N N . CYS A 1 84 ? -11.250 1.757 -3.558 1.00 77.75 84 CYS A N 1
ATOM 683 C CA . CYS A 1 84 ? -12.599 1.197 -3.754 1.00 77.75 84 CYS A CA 1
ATOM 684 C C . CYS A 1 84 ? -13.579 2.251 -4.275 1.00 77.75 84 CYS A C 1
ATOM 686 O O . CYS A 1 84 ? -14.388 1.892 -5.159 1.00 77.75 84 CYS A O 1
#

Secondary structure (DSSP, 8-state):
--EEEEEE-GGGTT-SS--EEEEEEHHHHHHHTTTTTSTTTTTPPPPHHHHHHHHHH-EETTTEEE------HHHHHHHHHHH-

Radius of gyration: 12.41 Å; chains: 1; bounding box: 31×26×31 Å

Foldseek 3Di:
DDKFWWWWACVQPVHPGDTDIDIGDPLCLCVQQVQCVDPVNVLNDDDQVVVLVVQQVQDDPNTTGGHRDHDDPVVVVVNVVVSD

Organism: NCBI:txid225345